Protein AF-A0A6N4ARX1-F1 (afdb_monomer_lite)

Radius of gyration: 17.69 Å; chains: 1; bounding box: 44×27×45 Å

Secondary structure (DSSP, 8-state):
-----HHHHHT-HHHHHHHHHHHHHHHHHTT--HHHHHHHHHHHHHHHHHHHHHHHHHHHHHHHHHTTTS--

pLDDT: mean 73.35, std 10.91, range [38.97, 86.0]

Sequence (72 aa):
MNKIDWKRKLTSRKWWLSLTGFITGLIIAFGGSDETAATVSGCLMSGAAVLAYTIGEGLADSNNKEDKTDEN

Foldseek 3Di:
DPDDPVVCVVPDPVVVVVVLVVLLVVCVVVVHDVVVSVVVSVVVVVVVVVVCVVVVVVVVVVVVVVVVPPPD

Structure (mmCIF, N/CA/C/O backbone):
data_AF-A0A6N4ARX1-F1
#
_entry.id   AF-A0A6N4ARX1-F1
#
loop_
_atom_site.group_PDB
_atom_site.id
_atom_site.type_symbol
_atom_site.label_atom_id
_atom_site.label_alt_id
_atom_site.label_comp_id
_atom_site.label_asym_id
_atom_site.label_entity_id
_atom_site.label_seq_id
_atom_site.pdbx_PDB_ins_code
_atom_site.Cartn_x
_atom_site.Cartn_y
_atom_site.Cartn_z
_atom_site.occupancy
_atom_site.B_iso_or_equiv
_atom_site.auth_seq_id
_atom_site.auth_comp_id
_atom_site.auth_asym_id
_atom_site.auth_atom_id
_atom_site.pdbx_PDB_model_num
ATOM 1 N N . MET A 1 1 ? -10.516 -19.209 21.085 1.00 40.03 1 MET A N 1
ATOM 2 C CA . MET A 1 1 ? -9.946 -19.094 19.722 1.00 40.03 1 MET A CA 1
ATOM 3 C C . MET A 1 1 ? -9.431 -17.673 19.559 1.00 40.03 1 MET A C 1
ATOM 5 O O . MET A 1 1 ? -10.232 -16.755 19.664 1.00 40.03 1 MET A O 1
ATOM 9 N N . ASN A 1 2 ? -8.120 -17.471 19.402 1.00 56.81 2 ASN A N 1
ATOM 10 C CA . ASN A 1 2 ? -7.547 -16.130 19.247 1.00 56.81 2 ASN A CA 1
ATOM 11 C C . ASN A 1 2 ? -8.048 -15.511 17.934 1.00 56.81 2 ASN A C 1
ATOM 13 O O . ASN A 1 2 ? -7.600 -15.909 16.859 1.00 56.81 2 ASN A O 1
ATOM 17 N N . LYS A 1 3 ? -9.002 -14.574 18.014 1.00 72.12 3 LYS A N 1
ATOM 18 C CA . LYS A 1 3 ? -9.395 -13.748 16.867 1.00 72.12 3 LYS A CA 1
ATOM 19 C C . LYS A 1 3 ? -8.147 -12.995 16.412 1.00 72.12 3 LYS A C 1
ATOM 21 O O . LYS A 1 3 ? -7.549 -12.247 17.176 1.00 72.12 3 LYS A O 1
ATOM 26 N N . ILE A 1 4 ? -7.707 -13.250 15.185 1.00 77.06 4 ILE A N 1
ATOM 27 C CA . ILE A 1 4 ? -6.614 -12.488 14.586 1.00 77.06 4 ILE A CA 1
ATOM 28 C C . ILE A 1 4 ? -7.148 -11.081 14.318 1.00 77.06 4 ILE A C 1
ATOM 30 O O . ILE A 1 4 ? -8.072 -10.913 13.523 1.00 77.06 4 ILE A O 1
ATOM 34 N N . ASP A 1 5 ? -6.555 -10.073 14.958 1.00 77.06 5 ASP A N 1
ATO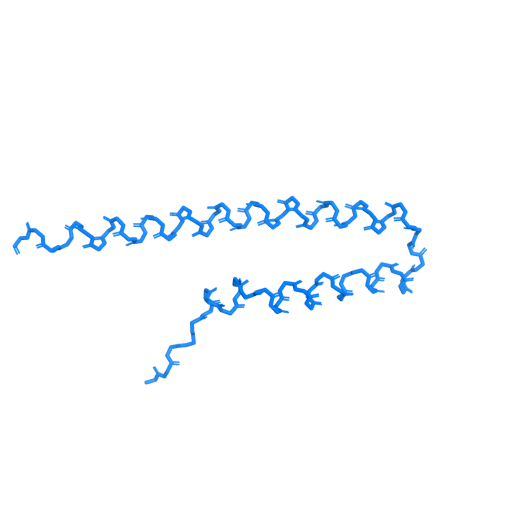M 35 C CA . ASP A 1 5 ? -6.894 -8.664 14.735 1.00 77.06 5 ASP A CA 1
ATOM 36 C C . ASP A 1 5 ? -6.355 -8.186 13.382 1.00 77.06 5 ASP A C 1
ATOM 38 O O . ASP A 1 5 ? -5.323 -7.511 13.287 1.00 77.06 5 ASP A O 1
ATOM 42 N N . TRP A 1 6 ? -7.056 -8.548 12.309 1.00 79.38 6 TRP A N 1
ATOM 43 C CA . TRP A 1 6 ? -6.688 -8.180 10.944 1.00 79.38 6 TRP A CA 1
ATOM 44 C C . TRP A 1 6 ? -6.603 -6.664 10.753 1.00 79.38 6 TRP A C 1
ATOM 46 O O . TRP A 1 6 ? -5.657 -6.202 10.121 1.00 79.38 6 TRP A O 1
ATOM 56 N N . LYS A 1 7 ? -7.495 -5.880 11.382 1.00 73.62 7 LYS A N 1
ATOM 57 C CA . LYS A 1 7 ? -7.438 -4.406 11.342 1.00 73.62 7 LYS A CA 1
ATOM 58 C C . LYS A 1 7 ? -6.078 -3.882 11.815 1.00 73.62 7 LYS A C 1
ATOM 60 O O . LYS A 1 7 ? -5.426 -3.145 11.088 1.00 73.62 7 LYS A O 1
ATOM 65 N N . ARG A 1 8 ? -5.606 -4.326 12.986 1.00 77.94 8 ARG A N 1
ATOM 66 C CA . ARG A 1 8 ? -4.321 -3.895 13.567 1.00 77.94 8 ARG A CA 1
ATOM 67 C C . ARG A 1 8 ? -3.115 -4.323 12.727 1.00 77.94 8 ARG A C 1
ATOM 69 O O . ARG A 1 8 ? -2.111 -3.616 12.686 1.00 77.94 8 ARG A O 1
ATOM 76 N N . LYS A 1 9 ? -3.186 -5.486 12.072 1.00 73.75 9 LYS A N 1
ATOM 77 C CA . LYS A 1 9 ? -2.113 -5.953 11.183 1.00 73.75 9 LYS A CA 1
ATOM 78 C C . LYS A 1 9 ? -2.069 -5.173 9.869 1.00 73.75 9 LYS A C 1
ATOM 80 O O . LYS A 1 9 ? -0.978 -4.802 9.447 1.00 73.75 9 LYS A O 1
ATOM 85 N N . LEU A 1 10 ? -3.225 -4.883 9.275 1.00 74.56 10 LEU A N 1
ATOM 86 C CA . LEU A 1 10 ? -3.344 -4.156 8.007 1.00 74.56 10 LEU A CA 1
ATOM 87 C C . LEU A 1 10 ? -3.060 -2.655 8.147 1.00 74.56 10 LEU A C 1
ATOM 89 O O . LEU A 1 10 ? -2.587 -2.038 7.203 1.00 74.56 10 LEU A O 1
ATOM 93 N N . THR A 1 11 ? -3.270 -2.057 9.321 1.00 73.38 11 THR A N 1
ATOM 94 C CA . THR A 1 11 ? -2.870 -0.662 9.596 1.00 73.38 11 THR A CA 1
ATOM 95 C C . THR A 1 11 ? -1.432 -0.534 10.105 1.00 73.38 11 THR A C 1
ATOM 97 O O . THR A 1 11 ? -0.950 0.570 10.363 1.00 73.38 11 THR A O 1
ATOM 100 N N . SER A 1 12 ? -0.706 -1.647 10.259 1.00 82.50 12 SER A N 1
ATOM 101 C CA . SER A 1 12 ? 0.658 -1.613 10.778 1.00 82.50 12 SER A CA 1
ATOM 102 C C . SER A 1 12 ? 1.611 -0.957 9.782 1.00 82.50 12 SER A C 1
ATOM 104 O O . SER A 1 12 ? 1.727 -1.391 8.636 1.00 82.50 12 SER A O 1
ATOM 106 N N . ARG A 1 13 ? 2.391 0.025 10.253 1.00 76.88 13 ARG A N 1
ATOM 107 C CA . ARG A 1 13 ? 3.440 0.688 9.455 1.00 76.88 13 ARG A CA 1
ATOM 108 C C . ARG A 1 13 ? 4.413 -0.299 8.811 1.00 76.88 13 ARG A C 1
ATOM 110 O O . ARG A 1 13 ? 4.840 -0.083 7.686 1.00 76.88 13 ARG A O 1
ATOM 117 N N . LYS A 1 14 ? 4.728 -1.399 9.503 1.00 80.25 14 LYS A N 1
ATOM 118 C CA . LYS A 1 14 ? 5.632 -2.442 8.994 1.00 80.25 14 LYS A CA 1
ATOM 119 C C . LYS A 1 14 ? 5.046 -3.167 7.779 1.00 80.25 14 LYS A C 1
ATOM 121 O O . LYS A 1 14 ? 5.787 -3.477 6.859 1.00 80.25 14 LYS A O 1
ATOM 126 N N . TRP A 1 15 ? 3.730 -3.397 7.762 1.00 84.75 15 TRP A N 1
ATOM 127 C CA . TRP A 1 15 ? 3.055 -4.045 6.636 1.00 84.75 15 TRP A CA 1
ATOM 128 C C . TRP A 1 15 ? 3.049 -3.140 5.401 1.00 84.75 15 TRP A C 1
ATOM 130 O O . TRP A 1 15 ? 3.447 -3.571 4.322 1.00 84.75 15 TRP A O 1
ATOM 140 N N . TRP A 1 16 ? 2.709 -1.862 5.587 1.00 82.62 16 TRP A N 1
ATOM 141 C CA . TRP A 1 16 ? 2.731 -0.875 4.508 1.00 82.62 16 TRP A CA 1
ATOM 142 C C . TRP A 1 16 ? 4.131 -0.652 3.936 1.00 82.62 16 TRP A C 1
ATOM 144 O O . TRP A 1 16 ? 4.270 -0.580 2.723 1.00 82.62 16 TRP A O 1
ATOM 154 N N . LEU A 1 17 ? 5.170 -0.616 4.777 1.00 85.44 17 LEU A N 1
ATOM 155 C CA . LEU A 1 17 ? 6.548 -0.421 4.317 1.00 85.44 17 LEU A CA 1
ATOM 156 C C . LEU A 1 17 ? 7.068 -1.606 3.484 1.00 85.44 17 LEU A C 1
ATOM 158 O O . LEU A 1 17 ? 7.768 -1.412 2.494 1.00 85.44 17 LEU A O 1
ATOM 162 N N . SER A 1 18 ? 6.715 -2.840 3.861 1.00 85.56 18 SER A N 1
ATOM 163 C CA . SER A 1 18 ? 7.040 -4.021 3.054 1.00 85.56 18 SER A CA 1
ATOM 164 C C . SER A 1 18 ? 6.257 -4.051 1.742 1.00 85.56 18 SER A C 1
ATOM 166 O O . SER A 1 18 ? 6.820 -4.418 0.716 1.00 85.56 18 SER A O 1
ATOM 168 N N . LEU A 1 19 ? 4.984 -3.646 1.759 1.00 86.00 19 LEU A N 1
ATOM 169 C CA . LEU A 1 19 ? 4.145 -3.594 0.562 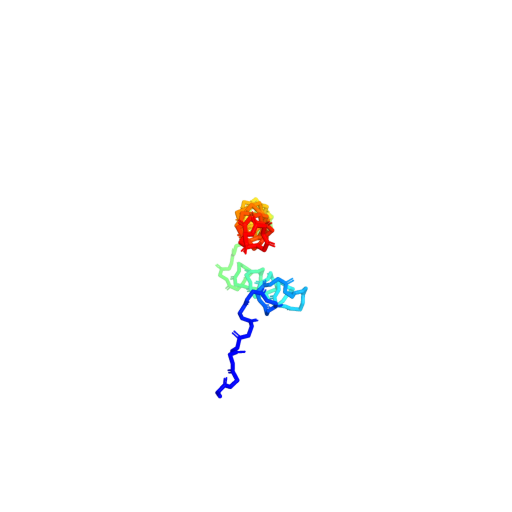1.00 86.00 19 LEU A CA 1
ATOM 170 C C . LEU A 1 19 ? 4.656 -2.558 -0.448 1.00 86.00 19 LEU A C 1
ATOM 172 O O . LEU A 1 19 ? 4.769 -2.870 -1.631 1.00 86.00 19 LEU A O 1
ATOM 176 N N . THR A 1 20 ? 5.005 -1.352 0.008 1.00 84.88 20 THR A N 1
ATOM 177 C CA . THR A 1 20 ? 5.565 -0.311 -0.864 1.00 84.88 20 THR A CA 1
ATOM 178 C C . THR A 1 20 ? 6.906 -0.739 -1.440 1.00 84.88 20 THR A C 1
ATOM 180 O O . THR A 1 20 ? 7.074 -0.690 -2.652 1.00 84.88 20 THR A O 1
ATOM 183 N N . GLY A 1 21 ? 7.823 -1.245 -0.607 1.00 83.50 21 GLY A N 1
ATOM 184 C CA . GLY A 1 21 ? 9.125 -1.736 -1.066 1.00 83.50 21 GLY A CA 1
ATOM 185 C C . GLY A 1 21 ? 9.013 -2.888 -2.069 1.00 83.50 21 GLY A C 1
ATOM 186 O O . GLY A 1 21 ? 9.748 -2.919 -3.054 1.00 83.50 21 GLY A O 1
ATOM 187 N N . PHE A 1 22 ? 8.056 -3.798 -1.867 1.00 85.44 22 PHE A N 1
ATOM 188 C CA . PHE A 1 22 ? 7.771 -4.872 -2.817 1.00 85.44 22 PHE A CA 1
ATOM 189 C C . PHE A 1 22 ? 7.280 -4.325 -4.162 1.00 85.44 22 PHE A C 1
ATOM 191 O O . PHE A 1 22 ? 7.797 -4.716 -5.203 1.00 85.44 22 PHE A O 1
ATOM 198 N N . ILE A 1 23 ? 6.335 -3.382 -4.153 1.00 83.88 23 ILE A N 1
ATOM 199 C CA . ILE A 1 23 ? 5.780 -2.797 -5.381 1.00 83.88 23 ILE A CA 1
ATOM 200 C C . ILE A 1 23 ? 6.827 -1.954 -6.120 1.00 83.88 23 ILE A C 1
ATOM 202 O O . ILE A 1 23 ? 6.976 -2.108 -7.329 1.00 83.88 23 ILE A O 1
ATOM 206 N N . THR A 1 24 ? 7.613 -1.136 -5.416 1.00 80.06 24 THR A N 1
ATOM 207 C CA . THR A 1 24 ? 8.753 -0.411 -6.001 1.00 80.06 24 THR A CA 1
ATOM 208 C C . THR A 1 24 ? 9.752 -1.378 -6.641 1.00 80.06 24 THR A C 1
ATOM 210 O O . THR A 1 24 ? 10.171 -1.164 -7.777 1.00 80.06 24 THR A O 1
ATOM 213 N N . GLY A 1 25 ? 10.090 -2.474 -5.954 1.00 80.44 25 GLY A N 1
ATOM 214 C CA . GLY A 1 25 ? 10.987 -3.506 -6.477 1.00 80.44 25 GLY A CA 1
ATOM 215 C C . GLY A 1 25 ? 10.444 -4.206 -7.724 1.00 80.44 25 GLY A C 1
ATOM 216 O O . GLY A 1 25 ? 11.201 -4.428 -8.665 1.00 80.44 25 GLY A O 1
ATOM 217 N N . LEU A 1 26 ? 9.138 -4.501 -7.773 1.00 82.94 26 LEU A N 1
ATOM 218 C CA . LEU A 1 26 ? 8.498 -5.073 -8.962 1.00 82.94 26 LEU A CA 1
ATOM 219 C C . LEU A 1 26 ? 8.626 -4.138 -10.167 1.00 82.94 26 LEU A C 1
ATOM 221 O O . LEU A 1 26 ? 8.991 -4.588 -11.246 1.00 82.94 26 LEU A O 1
ATOM 225 N N . ILE A 1 27 ? 8.378 -2.840 -9.991 1.00 78.00 27 ILE A N 1
ATOM 226 C CA . ILE A 1 27 ? 8.434 -1.878 -11.101 1.00 78.00 27 ILE A CA 1
ATOM 227 C C . ILE A 1 27 ? 9.841 -1.814 -11.701 1.00 78.00 27 ILE A C 1
ATOM 229 O O . ILE A 1 27 ? 9.989 -1.878 -12.921 1.00 78.00 27 ILE A O 1
ATOM 233 N N . ILE A 1 28 ? 10.866 -1.765 -10.846 1.00 76.81 28 ILE A N 1
ATOM 234 C CA . ILE A 1 28 ? 12.268 -1.768 -11.279 1.00 76.81 28 ILE A CA 1
ATOM 235 C C . ILE A 1 28 ? 12.613 -3.097 -11.973 1.00 76.81 28 ILE A C 1
ATOM 237 O O . ILE A 1 28 ? 13.240 -3.100 -13.030 1.00 76.81 28 ILE A O 1
ATOM 241 N N . ALA A 1 29 ? 12.168 -4.232 -11.422 1.00 78.31 29 ALA A N 1
ATOM 242 C CA . ALA A 1 29 ? 12.458 -5.561 -11.964 1.00 78.31 29 ALA A CA 1
ATOM 243 C C . ALA A 1 29 ? 11.835 -5.813 -13.349 1.00 78.31 29 ALA A C 1
ATOM 245 O O . ALA A 1 29 ? 12.414 -6.542 -14.151 1.00 78.31 29 ALA A O 1
ATOM 246 N N . PHE A 1 30 ? 10.686 -5.202 -13.654 1.00 78.81 30 PHE A N 1
ATOM 247 C CA . PHE A 1 30 ? 10.042 -5.296 -14.970 1.00 78.81 30 PHE A CA 1
ATOM 248 C C . PHE A 1 30 ? 10.552 -4.258 -15.988 1.00 78.81 30 PHE A C 1
ATOM 250 O O . PHE A 1 30 ? 10.010 -4.173 -17.089 1.00 78.81 30 PHE A O 1
ATOM 257 N N . GLY A 1 31 ? 11.597 -3.491 -15.658 1.00 67.69 31 GLY A N 1
ATOM 258 C CA . GLY A 1 31 ? 12.185 -2.495 -16.560 1.00 67.69 31 GLY A CA 1
ATOM 259 C C . GLY A 1 31 ? 11.384 -1.194 -16.661 1.00 67.69 31 GLY A C 1
ATOM 260 O O . GLY A 1 31 ? 11.535 -0.463 -17.638 1.00 67.69 31 GLY A O 1
ATOM 261 N N . GLY A 1 32 ? 10.522 -0.904 -15.680 1.00 70.12 32 GLY A N 1
ATOM 262 C CA . GLY A 1 32 ? 9.810 0.368 -15.600 1.00 70.12 32 GLY A CA 1
ATOM 263 C C . GLY A 1 32 ? 10.776 1.525 -15.339 1.00 70.12 32 GLY A C 1
ATOM 264 O O . GLY A 1 32 ? 11.632 1.436 -14.460 1.00 70.12 32 GLY A O 1
ATOM 265 N N . SER A 1 33 ? 10.634 2.615 -16.092 1.00 70.12 33 SER A N 1
ATOM 266 C CA . SER A 1 33 ? 11.380 3.856 -15.869 1.00 70.12 33 SER A CA 1
ATOM 267 C C . SER A 1 33 ? 10.999 4.507 -14.529 1.00 70.12 33 SER A C 1
ATOM 269 O O . SER A 1 33 ? 9.899 4.287 -14.012 1.00 70.12 33 SER A O 1
ATOM 271 N N . ASP A 1 34 ? 11.885 5.337 -13.963 1.00 67.44 34 ASP A N 1
ATOM 272 C CA . ASP A 1 34 ? 11.662 6.024 -12.673 1.00 67.44 34 ASP A CA 1
ATOM 273 C C . ASP A 1 34 ? 10.343 6.819 -12.634 1.00 67.44 34 ASP A C 1
ATOM 275 O O . ASP A 1 34 ? 9.651 6.867 -11.618 1.00 67.44 34 ASP A O 1
ATOM 279 N N . GLU A 1 35 ? 9.939 7.388 -13.768 1.00 72.44 35 GLU A N 1
ATOM 280 C CA . GLU A 1 35 ? 8.648 8.060 -13.976 1.00 72.44 35 GLU A CA 1
ATOM 281 C C . GLU A 1 35 ? 7.438 7.119 -13.779 1.00 72.44 35 GLU A C 1
ATOM 283 O O . GLU A 1 35 ? 6.425 7.508 -13.185 1.00 72.44 35 GLU A O 1
ATOM 288 N N . THR A 1 36 ? 7.548 5.851 -14.188 1.00 73.44 36 THR A N 1
ATOM 289 C CA . THR A 1 36 ? 6.513 4.829 -13.966 1.00 73.44 36 THR A CA 1
ATOM 290 C C . THR A 1 36 ? 6.484 4.429 -12.493 1.00 73.44 36 THR A C 1
ATOM 292 O O . THR A 1 36 ? 5.408 4.316 -11.901 1.00 73.44 3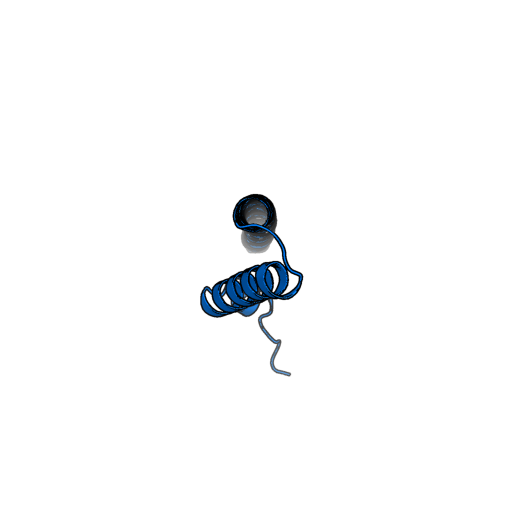6 THR A O 1
ATOM 295 N N . ALA A 1 37 ? 7.655 4.291 -11.864 1.00 73.75 37 ALA A N 1
ATOM 296 C CA . ALA A 1 37 ? 7.767 4.017 -10.433 1.00 73.75 37 ALA A CA 1
ATOM 297 C C . ALA A 1 37 ? 7.144 5.128 -9.579 1.00 73.75 37 ALA A C 1
ATOM 299 O O . ALA A 1 37 ? 6.401 4.841 -8.634 1.00 73.75 37 ALA A O 1
ATOM 300 N N . ALA A 1 38 ? 7.374 6.388 -9.949 1.00 76.19 38 ALA A N 1
ATOM 301 C CA . ALA A 1 38 ? 6.760 7.545 -9.312 1.00 76.19 38 ALA A CA 1
ATOM 302 C C . ALA A 1 38 ? 5.232 7.550 -9.488 1.00 76.19 38 ALA A C 1
ATOM 304 O O . ALA A 1 38 ? 4.505 7.748 -8.514 1.00 76.19 38 ALA A O 1
ATOM 305 N N . THR A 1 39 ? 4.736 7.256 -10.694 1.00 76.94 39 THR A N 1
ATOM 306 C CA . THR A 1 39 ? 3.292 7.205 -10.988 1.00 76.94 39 THR A CA 1
ATOM 307 C C . THR A 1 39 ? 2.586 6.122 -10.175 1.00 76.94 39 THR A C 1
ATOM 309 O O . THR A 1 39 ? 1.593 6.399 -9.503 1.00 76.94 39 THR A O 1
ATOM 312 N N . VAL A 1 40 ? 3.120 4.897 -10.159 1.00 78.38 40 VAL A N 1
ATOM 313 C CA . VAL A 1 40 ? 2.533 3.794 -9.384 1.00 78.38 40 VAL A CA 1
ATOM 314 C C . VAL A 1 40 ? 2.623 4.070 -7.883 1.00 78.38 40 VAL A C 1
ATOM 316 O O . VAL A 1 40 ? 1.670 3.793 -7.158 1.00 78.38 40 VAL A O 1
ATOM 319 N N . SER A 1 41 ? 3.713 4.682 -7.409 1.00 76.75 41 SER A N 1
ATOM 320 C CA . SER A 1 41 ? 3.825 5.129 -6.014 1.00 76.75 41 SER A CA 1
ATOM 321 C C . SER A 1 41 ? 2.765 6.184 -5.667 1.00 76.75 41 SER A C 1
ATOM 323 O O . SER A 1 41 ? 2.166 6.126 -4.593 1.00 76.75 41 SER A O 1
ATOM 325 N N . GLY A 1 42 ? 2.471 7.104 -6.591 1.00 79.12 42 GLY A N 1
ATOM 326 C CA . GLY A 1 42 ? 1.384 8.079 -6.470 1.00 79.12 42 GLY A CA 1
ATOM 327 C C . GLY A 1 42 ? 0.002 7.422 -6.408 1.00 79.12 42 GLY A C 1
ATOM 328 O O . GLY A 1 42 ? -0.796 7.745 -5.525 1.00 79.12 42 GLY A O 1
ATOM 329 N N . CYS A 1 43 ? -0.266 6.439 -7.273 1.00 80.56 43 CYS A N 1
ATOM 330 C CA . CYS A 1 43 ? -1.494 5.640 -7.222 1.00 80.56 43 CYS A CA 1
ATOM 331 C C . CYS A 1 43 ? -1.624 4.869 -5.902 1.00 80.56 43 CYS A C 1
ATOM 333 O O . CYS A 1 43 ? -2.713 4.799 -5.336 1.00 80.56 43 CYS A O 1
ATOM 335 N N . LEU A 1 44 ? -0.521 4.330 -5.379 1.00 81.06 44 LEU A N 1
ATOM 336 C CA . LEU A 1 44 ? -0.486 3.611 -4.107 1.00 81.06 44 LEU A CA 1
ATOM 337 C C . LEU A 1 44 ? -0.795 4.550 -2.934 1.00 81.06 44 LEU A C 1
ATOM 339 O O . LEU A 1 44 ? -1.596 4.199 -2.072 1.00 81.06 44 LEU A O 1
ATOM 343 N N . MET A 1 45 ? -0.242 5.766 -2.939 1.00 81.25 45 MET A N 1
ATOM 344 C CA . MET A 1 45 ? -0.548 6.801 -1.944 1.00 81.25 45 MET A CA 1
ATOM 345 C C . MET A 1 45 ? -2.027 7.219 -1.995 1.00 81.25 45 MET A C 1
ATOM 347 O O . MET A 1 45 ? -2.681 7.318 -0.957 1.00 81.25 45 MET A O 1
ATOM 351 N N . SER A 1 46 ? -2.574 7.414 -3.199 1.00 83.44 46 SER A N 1
ATOM 352 C CA . SER A 1 46 ? -3.994 7.732 -3.399 1.00 83.44 46 SER A CA 1
ATOM 353 C C . SER A 1 46 ? -4.902 6.593 -2.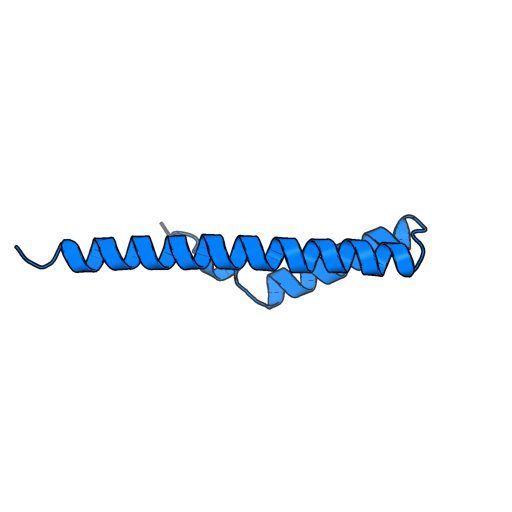919 1.00 83.44 46 SER A C 1
ATOM 355 O O . SER A 1 46 ? -5.836 6.825 -2.151 1.00 83.44 46 SER A O 1
ATOM 357 N N . GLY A 1 47 ? -4.578 5.345 -3.271 1.00 82.50 47 GLY A N 1
ATOM 358 C CA . GLY A 1 47 ? -5.297 4.162 -2.799 1.00 82.50 47 GLY A CA 1
ATOM 359 C C . GLY A 1 47 ? -5.215 3.988 -1.281 1.00 82.50 47 GLY A C 1
ATOM 360 O O . GLY A 1 47 ? -6.220 3.685 -0.639 1.00 82.50 47 GLY A O 1
ATOM 361 N N . ALA A 1 48 ? -4.051 4.247 -0.680 1.00 80.69 48 ALA A N 1
ATOM 362 C CA . ALA A 1 48 ? -3.868 4.207 0.767 1.00 80.69 48 ALA A CA 1
ATOM 363 C C . ALA A 1 48 ? -4.736 5.250 1.488 1.00 80.69 48 ALA A C 1
ATOM 365 O O . ALA A 1 48 ? -5.314 4.932 2.525 1.00 80.69 48 ALA A O 1
ATOM 366 N N . ALA A 1 49 ? -4.886 6.457 0.933 1.00 78.19 49 ALA A N 1
ATOM 367 C CA . ALA A 1 49 ? -5.748 7.496 1.499 1.00 78.19 49 ALA A CA 1
ATOM 368 C C . ALA A 1 49 ? -7.232 7.088 1.493 1.00 78.19 49 ALA A C 1
ATOM 370 O O . ALA A 1 49 ? -7.918 7.246 2.503 1.00 78.19 49 ALA A O 1
ATOM 371 N N . VAL A 1 50 ? -7.714 6.491 0.397 1.00 83.06 50 VAL A N 1
ATOM 372 C CA . VAL A 1 50 ? -9.098 5.989 0.295 1.00 83.06 50 VAL A CA 1
ATOM 373 C C . VAL A 1 50 ? -9.339 4.829 1.264 1.00 83.06 50 VAL A C 1
ATOM 375 O O . VAL A 1 50 ? -10.357 4.795 1.959 1.00 83.06 50 VAL A O 1
ATOM 378 N N . LEU A 1 51 ? -8.389 3.893 1.361 1.00 78.56 51 LEU A N 1
ATOM 379 C CA . LEU A 1 51 ? -8.460 2.780 2.310 1.00 78.56 51 LEU A CA 1
ATOM 380 C C . LEU A 1 51 ? -8.441 3.273 3.762 1.00 78.56 51 LEU A C 1
ATOM 382 O O . LEU A 1 51 ? -9.215 2.784 4.582 1.00 78.56 51 LEU A O 1
ATOM 386 N N . ALA A 1 52 ? -7.602 4.261 4.080 1.00 78.69 52 ALA A N 1
ATOM 387 C CA . ALA A 1 52 ? -7.541 4.867 5.404 1.00 78.69 52 ALA A CA 1
ATOM 388 C C . ALA A 1 52 ? -8.850 5.580 5.768 1.00 78.69 52 ALA A C 1
ATOM 390 O O . ALA A 1 52 ? -9.338 5.396 6.880 1.00 78.69 52 ALA A O 1
ATOM 391 N N . TYR A 1 53 ? -9.448 6.325 4.832 1.00 78.44 53 TYR A N 1
ATOM 392 C CA . TYR A 1 53 ? -10.752 6.965 5.025 1.00 78.44 53 TYR A CA 1
ATOM 393 C C . TYR A 1 53 ? -11.858 5.931 5.268 1.00 78.44 53 TYR A C 1
ATOM 395 O O . TYR A 1 53 ? -12.576 6.017 6.256 1.00 78.44 53 TYR A O 1
ATOM 403 N N . THR A 1 54 ? -11.924 4.888 4.435 1.00 80.25 54 THR A N 1
ATOM 404 C CA . THR A 1 54 ? -12.935 3.821 4.547 1.00 80.25 54 THR A CA 1
ATOM 405 C C . THR A 1 54 ? -12.811 3.050 5.865 1.00 80.25 54 THR A C 1
ATOM 407 O O . THR A 1 54 ? -13.808 2.742 6.515 1.00 80.25 54 THR A O 1
ATOM 410 N N . ILE A 1 55 ? -11.582 2.741 6.297 1.00 76.56 55 ILE A N 1
ATOM 411 C CA . ILE A 1 55 ? -11.338 2.094 7.593 1.00 76.56 55 ILE A CA 1
ATOM 412 C C . ILE A 1 55 ? -11.650 3.056 8.745 1.00 76.56 55 ILE A C 1
ATOM 414 O O . ILE A 1 55 ? -12.187 2.615 9.757 1.00 76.56 55 ILE A O 1
ATOM 418 N N . GLY A 1 56 ? -11.329 4.344 8.604 1.00 75.56 56 GLY A N 1
ATOM 419 C CA . GLY A 1 56 ? -11.619 5.383 9.591 1.00 75.56 56 GLY A CA 1
ATOM 420 C C . GLY A 1 56 ? -13.117 5.566 9.815 1.00 75.56 56 GLY A C 1
ATOM 421 O O . GLY A 1 56 ? -13.569 5.483 10.954 1.00 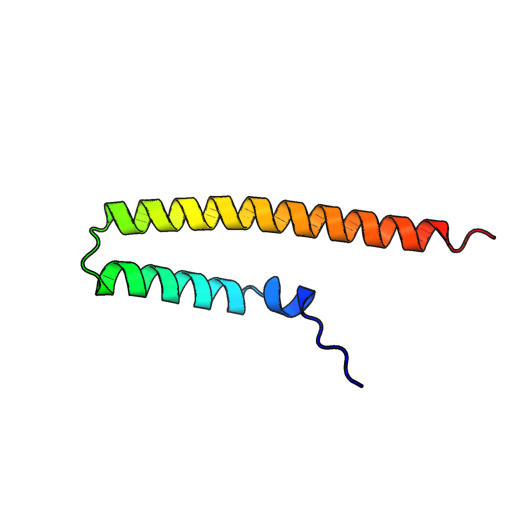75.56 56 GLY A O 1
ATOM 422 N N . GLU A 1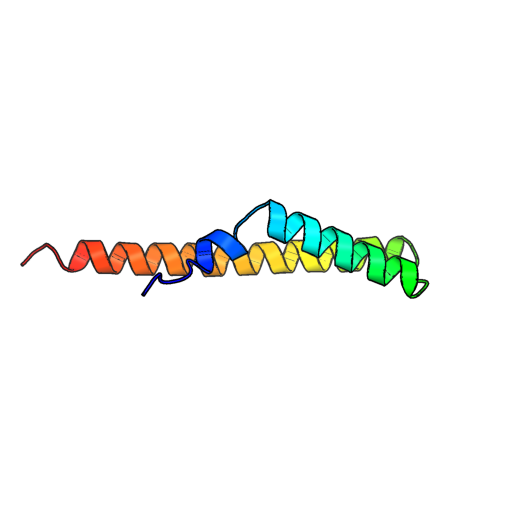 57 ? -13.895 5.712 8.742 1.00 74.56 57 GLU A N 1
ATOM 423 C CA . GLU A 1 57 ? -15.358 5.768 8.817 1.00 74.56 57 GLU A CA 1
ATOM 424 C C . GLU A 1 57 ? -15.954 4.459 9.339 1.00 74.56 57 GLU A C 1
ATOM 426 O O . GLU A 1 57 ? -16.806 4.482 10.220 1.00 74.56 57 GLU A O 1
ATOM 431 N N . GLY A 1 58 ? -15.469 3.303 8.875 1.00 68.81 58 GLY A N 1
ATOM 432 C CA . GLY A 1 58 ? -15.944 2.007 9.362 1.00 68.81 58 GLY A CA 1
ATOM 433 C C . GLY A 1 58 ? -15.601 1.732 10.834 1.00 68.81 58 GLY A C 1
ATOM 434 O O . GLY A 1 58 ? -16.315 0.990 11.507 1.00 68.81 58 GLY A O 1
ATOM 435 N N . LEU A 1 59 ? -14.513 2.305 11.359 1.00 68.12 59 LEU A N 1
ATOM 436 C CA . LEU A 1 59 ? -14.199 2.287 12.791 1.00 68.12 59 LEU A CA 1
ATOM 437 C C . LEU A 1 59 ? -15.098 3.252 13.564 1.00 68.12 59 LEU A C 1
ATOM 439 O O . LEU A 1 59 ? -15.626 2.854 14.597 1.00 68.12 59 LEU A O 1
ATOM 443 N N . ALA A 1 60 ? -15.306 4.466 13.051 1.00 71.19 60 ALA A N 1
ATOM 444 C CA . ALA A 1 60 ? -16.189 5.451 13.663 1.00 71.19 60 ALA A CA 1
ATOM 445 C C . ALA A 1 60 ? -17.637 4.939 13.757 1.00 71.19 60 ALA A C 1
ATOM 447 O O . ALA A 1 60 ? -18.222 5.012 14.831 1.00 71.19 60 ALA A O 1
ATOM 448 N N . ASP A 1 61 ? -18.190 4.337 12.697 1.00 68.00 61 ASP A N 1
ATOM 449 C CA . ASP A 1 61 ? -19.543 3.752 12.707 1.00 68.00 61 ASP A CA 1
ATOM 450 C C . ASP A 1 61 ? -19.663 2.565 13.678 1.00 68.00 61 ASP A C 1
ATOM 452 O O . ASP A 1 61 ? -20.668 2.414 14.370 1.00 68.00 61 ASP A O 1
ATOM 456 N N . SER A 1 62 ? -18.619 1.736 13.779 1.00 61.88 62 SER A N 1
ATOM 457 C CA . SER A 1 62 ? -18.593 0.619 14.731 1.00 61.88 62 SER A CA 1
ATOM 458 C C . SER A 1 62 ? -18.582 1.109 16.183 1.00 61.88 62 SER A C 1
ATOM 460 O O . SER A 1 62 ? -19.292 0.544 17.008 1.00 61.88 62 SER A O 1
ATOM 462 N N . ASN A 1 63 ? -17.823 2.167 16.483 1.00 63.81 63 ASN A N 1
ATOM 463 C CA . ASN A 1 63 ? -17.760 2.765 17.820 1.00 63.81 63 ASN A CA 1
ATOM 464 C C . ASN A 1 63 ? -19.069 3.488 18.184 1.00 63.81 63 ASN A C 1
ATOM 466 O O . ASN A 1 63 ? -19.512 3.426 19.323 1.00 63.81 63 ASN A O 1
ATOM 470 N N . ASN A 1 64 ? -19.721 4.124 17.205 1.00 61.91 64 ASN A N 1
ATOM 471 C CA . ASN A 1 64 ? -21.000 4.816 17.402 1.00 61.91 64 ASN A CA 1
ATOM 472 C C . ASN A 1 64 ? -22.182 3.853 17.630 1.00 61.91 64 ASN A C 1
ATOM 474 O O . ASN A 1 64 ? -23.222 4.257 18.147 1.00 61.91 64 ASN A O 1
ATOM 478 N N . LYS A 1 65 ? -22.060 2.585 17.210 1.00 58.94 65 LYS A N 1
ATOM 479 C CA . LYS A 1 65 ? -23.048 1.533 17.504 1.00 58.94 65 LYS A CA 1
ATOM 480 C C . LYS A 1 65 ? -22.894 0.953 18.909 1.00 58.94 65 LYS A C 1
ATOM 482 O O . LYS A 1 65 ? -23.906 0.602 19.509 1.00 58.94 65 LYS A O 1
ATOM 487 N N . GLU A 1 66 ? -21.669 0.864 19.424 1.00 56.72 66 GLU A N 1
ATOM 488 C CA . GLU A 1 66 ? -21.424 0.421 20.804 1.00 56.72 66 GLU A CA 1
ATOM 489 C C . GLU A 1 66 ? -21.988 1.441 21.807 1.00 56.72 66 GLU A C 1
ATOM 491 O O . GLU A 1 66 ? -22.775 1.057 22.665 1.00 56.72 66 GLU A O 1
ATOM 496 N N . ASP A 1 67 ? -21.752 2.740 21.595 1.00 53.69 67 ASP A N 1
ATOM 497 C CA . ASP A 1 67 ? -22.238 3.816 22.486 1.00 53.69 67 ASP A CA 1
ATOM 498 C C . ASP A 1 67 ? -23.780 3.932 22.538 1.00 53.69 67 ASP A C 1
ATOM 500 O O . ASP A 1 67 ? -24.354 4.445 23.489 1.00 53.69 67 ASP A O 1
ATOM 504 N N . LYS A 1 68 ? -24.488 3.414 21.522 1.00 53.75 68 LYS A N 1
ATOM 505 C CA . LYS A 1 68 ? -25.964 3.388 21.479 1.00 53.75 68 LYS A CA 1
ATOM 506 C C . LYS A 1 68 ? -26.601 2.148 22.109 1.00 53.75 68 LYS A C 1
ATOM 508 O O . LYS A 1 68 ? -27.827 2.062 22.128 1.00 53.75 68 LYS A O 1
ATOM 513 N N . THR A 1 69 ? -25.810 1.177 22.563 1.00 49.59 69 THR A N 1
ATOM 514 C CA . THR A 1 69 ? -26.339 -0.083 23.117 1.00 49.59 69 THR A CA 1
ATOM 515 C C . THR A 1 69 ? -26.348 -0.098 24.652 1.00 49.59 69 THR A C 1
ATOM 517 O O . THR A 1 69 ? -27.080 -0.896 25.230 1.00 49.59 69 THR A O 1
ATOM 520 N N . ASP A 1 70 ? -25.644 0.829 25.312 1.00 49.56 70 ASP A N 1
ATOM 521 C CA . ASP A 1 70 ? -25.515 0.876 26.779 1.00 49.56 70 ASP A CA 1
ATOM 522 C C . ASP A 1 70 ? -26.479 1.868 27.481 1.00 49.56 70 ASP A C 1
ATOM 524 O O . ASP A 1 70 ? -26.393 2.063 28.693 1.00 49.56 70 ASP A O 1
ATOM 528 N N . GLU A 1 71 ? -27.437 2.467 26.758 1.00 47.88 71 GLU A N 1
ATOM 529 C CA . GLU A 1 71 ? -28.470 3.370 27.314 1.00 47.88 71 GLU A CA 1
ATOM 530 C C . GLU A 1 71 ? -29.875 2.733 27.414 1.00 47.88 71 GLU A C 1
ATOM 532 O O . GLU A 1 71 ? -30.876 3.375 27.084 1.00 47.88 71 GLU A O 1
ATOM 537 N N . ASN A 1 72 ? -29.994 1.475 27.860 1.00 38.97 72 ASN A N 1
ATOM 538 C CA . ASN A 1 72 ? -31.309 0.898 28.192 1.00 38.97 72 ASN A CA 1
ATOM 539 C C . ASN A 1 72 ? -31.281 -0.019 29.419 1.00 38.97 72 ASN A C 1
ATOM 541 O O . ASN A 1 72 ? -30.523 -1.015 29.395 1.00 38.97 72 ASN A O 1
#